Protein AF-A0A659UDW3-F1 (afdb_monomer_lite)

Sequence (93 aa):
RVFFDGIFTSPRVAHPEGVAVHRDGSIWCGTETGDLLRLASDGGSVERMGGTDGFLLGIAFDSAGNCFACDLRHAAIFRRDAATGRMERFASS

Secondary structure (DSSP, 8-state):
--S---SSSSS---S-EEEEE-TTS-EEEE-TTSEEEEE-TTS--EEEEEE-SS-EEEEEE-TT-PEEEEETTTTEEEEE-TTT--EEEEEE-

pLDDT: mean 93.42, std 8.26, range [63.59, 98.75]

Foldseek 3Di:
DDLDPQCPDVVRQAQWAAWDQDPQQWIWTWHQQFWIWTADNSSNDIDTLDGDSFGFHHWDADPQGWIWTCGPRVQFIWIQDPVPSDIGTDDHD

Radius of gyration: 12.49 Å; chains: 1; bounding box: 25×33×26 Å

Structure (mmCIF, N/CA/C/O backbone):
data_AF-A0A659UDW3-F1
#
_entry.id   AF-A0A659UDW3-F1
#
loop_
_atom_site.group_PDB
_atom_site.id
_atom_site.type_symbol
_atom_site.label_atom_id
_atom_site.label_alt_id
_atom_site.label_comp_id
_atom_site.label_asym_id
_atom_site.label_entity_id
_atom_site.label_seq_id
_atom_site.pdbx_PDB_ins_code
_atom_site.Cartn_x
_atom_site.Cartn_y
_atom_site.Cartn_z
_atom_site.occupancy
_atom_site.B_iso_or_equiv
_atom_site.auth_seq_id
_atom_site.auth_comp_id
_atom_site.auth_asym_id
_atom_site.auth_atom_id
_atom_site.pdbx_PDB_model_num
ATOM 1 N N . ARG A 1 1 ? -13.877 19.695 3.709 1.00 63.59 1 ARG A N 1
ATOM 2 C CA . ARG A 1 1 ? -12.910 19.633 4.831 1.00 63.59 1 ARG A CA 1
ATOM 3 C C . ARG A 1 1 ? -11.763 18.747 4.379 1.00 63.59 1 ARG A C 1
ATOM 5 O O . ARG A 1 1 ? -12.052 17.675 3.870 1.00 63.59 1 ARG A O 1
ATOM 12 N N . VAL A 1 2 ? -10.514 19.193 4.505 1.00 64.19 2 VAL A N 1
ATOM 13 C CA . VAL A 1 2 ? -9.353 18.300 4.367 1.00 64.19 2 VAL A CA 1
ATOM 14 C C . VAL A 1 2 ? -9.247 17.527 5.677 1.00 64.19 2 VAL A C 1
ATOM 16 O O . VAL A 1 2 ? -9.224 18.143 6.742 1.00 64.19 2 VAL A O 1
ATOM 19 N N . PHE A 1 3 ? -9.297 16.200 5.603 1.00 68.94 3 PHE A N 1
ATOM 20 C CA . PHE A 1 3 ? -9.171 15.342 6.783 1.00 68.94 3 PHE A CA 1
ATOM 21 C C . PHE A 1 3 ? -7.699 15.092 7.119 1.00 68.94 3 PHE A C 1
ATOM 23 O O . PHE A 1 3 ? -7.341 15.047 8.290 1.00 68.94 3 PHE A O 1
ATOM 30 N N . PHE A 1 4 ? -6.846 15.035 6.090 1.00 70.56 4 PHE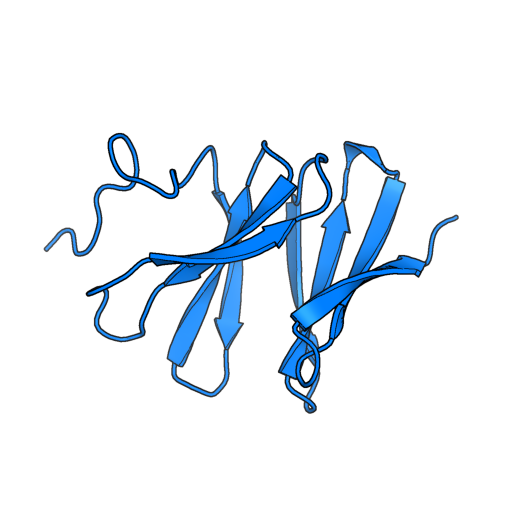 A N 1
ATOM 31 C CA . PHE A 1 4 ? -5.422 14.766 6.217 1.00 70.56 4 PHE A CA 1
ATOM 32 C C . PHE A 1 4 ? -4.639 15.389 5.045 1.00 70.56 4 PHE A C 1
ATOM 34 O O . PHE A 1 4 ? -5.003 15.164 3.895 1.00 70.56 4 PHE A O 1
ATOM 41 N N . ASP A 1 5 ? -3.609 16.196 5.331 1.00 71.00 5 ASP A N 1
ATOM 42 C CA . ASP A 1 5 ? -2.788 16.902 4.319 1.0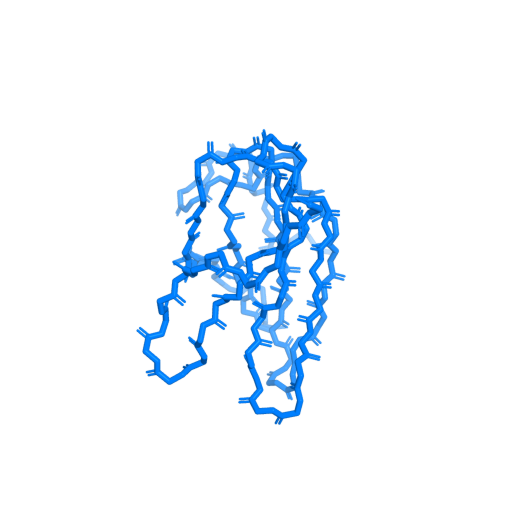0 71.00 5 ASP A CA 1
ATOM 43 C C . ASP A 1 5 ? -1.684 15.987 3.740 1.00 71.00 5 ASP A C 1
ATOM 45 O O . ASP A 1 5 ? -1.425 15.974 2.544 1.00 71.00 5 ASP A O 1
ATOM 49 N N . GLY A 1 6 ? -1.078 15.123 4.563 1.00 73.50 6 GLY A N 1
ATOM 50 C CA . GLY A 1 6 ? -0.175 14.057 4.104 1.00 73.50 6 GLY A CA 1
ATOM 51 C C . GLY A 1 6 ? 1.208 14.483 3.597 1.00 73.50 6 GLY A C 1
ATOM 52 O O . GLY A 1 6 ? 2.088 13.625 3.496 1.00 73.50 6 GLY A O 1
ATOM 53 N N . ILE A 1 7 ? 1.434 15.775 3.327 1.00 73.62 7 ILE A N 1
ATOM 54 C CA . ILE A 1 7 ? 2.702 16.310 2.797 1.00 73.62 7 ILE A CA 1
ATOM 55 C C . ILE A 1 7 ? 3.783 16.418 3.886 1.00 73.62 7 ILE A C 1
ATOM 57 O O . ILE A 1 7 ? 4.929 16.026 3.667 1.00 73.62 7 ILE A O 1
ATOM 61 N N . PHE A 1 8 ? 3.420 16.913 5.074 1.00 80.56 8 PHE A N 1
ATOM 62 C CA . PHE A 1 8 ? 4.347 17.171 6.192 1.00 80.56 8 PHE A CA 1
ATOM 63 C C . PHE A 1 8 ? 4.147 16.229 7.387 1.00 80.56 8 PHE A C 1
ATOM 65 O O . PHE A 1 8 ? 4.564 16.527 8.506 1.00 80.56 8 PHE A O 1
ATOM 72 N N . THR A 1 9 ? 3.478 15.100 7.172 1.00 79.56 9 THR A N 1
ATOM 73 C CA . THR A 1 9 ? 3.141 14.138 8.223 1.00 79.56 9 THR A CA 1
ATOM 74 C C . THR A 1 9 ? 4.133 12.982 8.268 1.00 79.56 9 THR A C 1
ATOM 76 O O . THR A 1 9 ? 4.857 12.719 7.307 1.00 79.56 9 THR A O 1
ATOM 79 N N . SER A 1 10 ? 4.141 12.259 9.387 1.00 80.81 10 SER A N 1
ATOM 80 C CA . SER A 1 10 ? 4.796 10.957 9.490 1.00 80.81 10 SER A CA 1
ATOM 81 C C . SER A 1 10 ? 3.752 9.898 9.862 1.00 80.81 10 SER A C 1
ATOM 83 O O . SER A 1 10 ? 3.125 10.052 10.913 1.00 80.81 10 SER A O 1
ATOM 85 N N . PRO A 1 11 ? 3.550 8.847 9.044 1.00 85.56 11 PRO A N 1
ATOM 86 C CA . PRO A 1 11 ? 4.129 8.635 7.710 1.00 85.56 11 PRO A CA 1
ATOM 87 C C . PRO A 1 11 ? 3.665 9.677 6.669 1.00 85.56 11 PRO A C 1
ATOM 89 O O . PRO A 1 11 ? 2.614 10.310 6.814 1.00 85.56 11 PRO A O 1
ATOM 92 N N . ARG A 1 12 ? 4.477 9.867 5.619 1.00 87.31 12 ARG A N 1
ATOM 93 C CA . ARG A 1 12 ? 4.183 10.767 4.492 1.00 87.31 12 ARG A CA 1
ATOM 94 C C . ARG A 1 12 ? 3.371 10.022 3.438 1.00 87.31 12 ARG A C 1
ATOM 96 O O . ARG A 1 12 ? 3.720 8.902 3.079 1.00 87.31 12 ARG A O 1
ATOM 103 N N . VAL A 1 13 ? 2.350 10.669 2.884 1.00 88.44 13 VAL A N 1
ATOM 104 C CA . VAL A 1 13 ? 1.574 10.130 1.755 1.00 88.44 13 VAL A CA 1
ATOM 105 C C . VAL A 1 13 ? 2.286 10.530 0.462 1.00 88.44 13 VAL A C 1
ATOM 107 O O . VAL A 1 13 ? 1.886 11.453 -0.241 1.00 88.44 13 VAL A O 1
ATOM 110 N N . ALA A 1 14 ? 3.439 9.905 0.221 1.00 88.38 14 ALA A N 1
ATOM 111 C CA . ALA A 1 14 ? 4.327 10.246 -0.884 1.00 88.38 14 ALA A CA 1
ATOM 112 C C . ALA A 1 14 ? 3.780 9.685 -2.200 1.00 88.38 14 ALA A C 1
ATOM 114 O O . ALA A 1 14 ? 3.866 8.479 -2.412 1.00 88.38 14 ALA A O 1
ATOM 115 N N . HIS A 1 15 ? 3.220 10.552 -3.051 1.00 91.25 15 HIS A N 1
ATOM 116 C CA . HIS A 1 15 ? 2.699 10.175 -4.371 1.00 91.25 15 HIS A CA 1
ATOM 117 C C . HIS A 1 15 ? 1.827 8.910 -4.286 1.00 91.25 15 HIS A C 1
ATOM 119 O O . HIS A 1 15 ? 2.236 7.839 -4.741 1.00 91.25 15 HIS A O 1
ATOM 125 N N . PRO A 1 16 ? 0.674 8.990 -3.597 1.00 89.75 16 PRO A N 1
ATOM 126 C CA . PRO A 1 16 ? -0.145 7.815 -3.387 1.00 89.75 16 PRO A CA 1
ATOM 127 C C . PRO A 1 16 ? -0.669 7.311 -4.729 1.00 89.75 16 PRO A C 1
ATOM 129 O O . PRO A 1 16 ? -1.271 8.071 -5.485 1.00 89.75 16 PRO A O 1
ATOM 132 N N . GLU A 1 17 ? -0.474 6.027 -4.984 1.00 91.38 17 GLU A N 1
ATOM 133 C CA . GLU A 1 17 ? -0.950 5.338 -6.178 1.00 91.38 17 GLU A CA 1
ATOM 134 C C . GLU A 1 17 ? -1.817 4.160 -5.759 1.00 91.38 17 GLU A C 1
ATOM 136 O O . GLU A 1 17 ? -1.556 3.514 -4.741 1.00 91.38 17 GLU A O 1
ATOM 141 N N . GLY A 1 18 ? -2.864 3.895 -6.542 1.00 89.38 18 GLY A N 1
ATOM 142 C CA . GLY A 1 18 ? -3.790 2.793 -6.296 1.00 89.38 18 GLY A CA 1
ATOM 143 C C . GLY A 1 18 ? -4.480 2.861 -4.930 1.00 89.38 18 GLY A C 1
ATOM 144 O O . GLY A 1 18 ? -3.916 2.494 -3.903 1.00 89.38 18 GLY A O 1
ATOM 145 N N . VAL A 1 19 ? -5.747 3.266 -4.905 1.00 96.06 19 VAL A N 1
ATOM 146 C CA . VAL A 1 19 ? -6.537 3.325 -3.666 1.00 96.06 19 VAL A CA 1
ATOM 147 C C . VAL A 1 19 ? -7.490 2.139 -3.551 1.00 96.06 19 VAL A C 1
ATOM 149 O O . VAL A 1 19 ? -8.111 1.738 -4.535 1.00 96.06 19 VAL A O 1
ATOM 152 N N . ALA A 1 20 ? -7.660 1.613 -2.340 1.00 97.69 20 ALA A N 1
ATOM 153 C CA . ALA A 1 20 ? -8.684 0.617 -2.034 1.00 97.69 20 ALA A CA 1
ATOM 154 C C . ALA A 1 20 ? -9.358 0.911 -0.691 1.00 97.69 20 ALA A C 1
ATOM 156 O O . ALA A 1 20 ? -8.716 1.349 0.262 1.00 97.69 20 ALA A O 1
ATOM 157 N N . VAL A 1 21 ? -10.660 0.641 -0.607 1.00 97.50 21 VAL A N 1
ATOM 158 C CA . VAL A 1 21 ? -11.423 0.727 0.643 1.00 97.50 21 VAL A CA 1
ATOM 159 C C . VAL A 1 21 ? -11.528 -0.672 1.235 1.00 97.50 21 VAL A C 1
ATOM 161 O O . VAL A 1 21 ? -12.012 -1.595 0.581 1.00 97.50 21 VAL A O 1
ATOM 164 N N . HIS A 1 22 ? -11.061 -0.839 2.467 1.00 97.94 22 HIS A N 1
ATOM 165 C CA . HIS A 1 22 ? -11.169 -2.099 3.191 1.00 97.94 22 HIS A CA 1
ATOM 166 C C . HIS A 1 22 ? -12.566 -2.250 3.823 1.00 97.94 22 HIS A C 1
ATOM 168 O O . HIS A 1 22 ? -13.295 -1.278 4.021 1.00 97.94 22 HIS A O 1
ATOM 174 N N . ARG A 1 23 ? -12.957 -3.480 4.180 1.00 96.94 23 ARG A N 1
ATOM 175 C CA . ARG A 1 23 ? -14.288 -3.791 4.747 1.0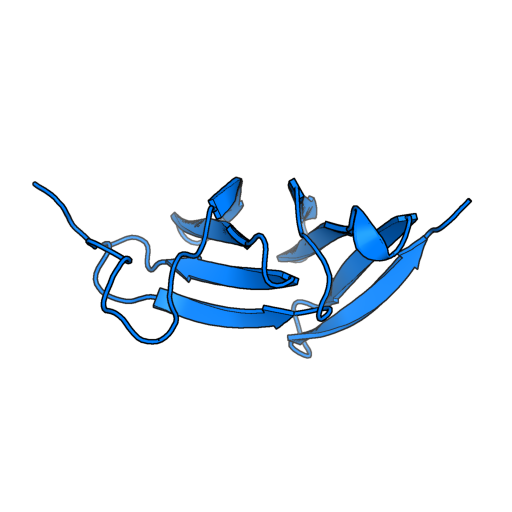0 96.94 23 ARG A CA 1
ATOM 176 C C . ARG A 1 23 ? -14.595 -3.113 6.089 1.00 96.94 23 ARG A C 1
ATOM 178 O O . ARG A 1 23 ? -15.753 -3.053 6.479 1.00 96.94 23 ARG A O 1
ATOM 185 N N . ASP A 1 24 ? -13.574 -2.639 6.803 1.00 96.31 24 ASP A N 1
ATOM 186 C CA . ASP A 1 24 ? -13.722 -1.846 8.036 1.00 96.31 24 ASP A CA 1
ATOM 187 C C . ASP A 1 24 ? -13.924 -0.340 7.757 1.00 96.31 24 ASP A C 1
ATOM 189 O O . ASP A 1 24 ? -13.996 0.458 8.689 1.00 96.31 24 ASP A O 1
ATOM 193 N N . GLY A 1 25 ? -13.995 0.054 6.481 1.00 96.69 25 GLY A N 1
ATOM 194 C CA . GLY A 1 25 ? -14.140 1.437 6.033 1.00 96.69 25 GLY A CA 1
ATOM 195 C C . GLY A 1 25 ? -12.830 2.223 5.967 1.00 96.69 25 GLY A C 1
ATOM 196 O O . GLY A 1 25 ? -12.858 3.386 5.569 1.00 96.69 25 GLY A O 1
ATOM 197 N N . SER A 1 26 ? -11.689 1.634 6.347 1.00 97.31 26 SER A N 1
ATOM 198 C CA . SER A 1 26 ? -10.389 2.297 6.194 1.00 97.31 26 SER A CA 1
ATOM 199 C C . SER A 1 26 ? -9.988 2.402 4.720 1.00 97.31 26 SER A C 1
ATOM 201 O O . SER A 1 26 ? -10.286 1.518 3.911 1.00 97.31 26 SER A O 1
ATOM 203 N N . ILE A 1 27 ? -9.304 3.489 4.367 1.00 96.31 27 ILE A N 1
ATOM 204 C CA . ILE A 1 27 ? -8.800 3.736 3.010 1.00 96.31 27 ILE A CA 1
ATOM 205 C C . ILE A 1 27 ? -7.322 3.377 2.986 1.00 96.31 27 ILE A C 1
ATOM 207 O O . ILE A 1 27 ? 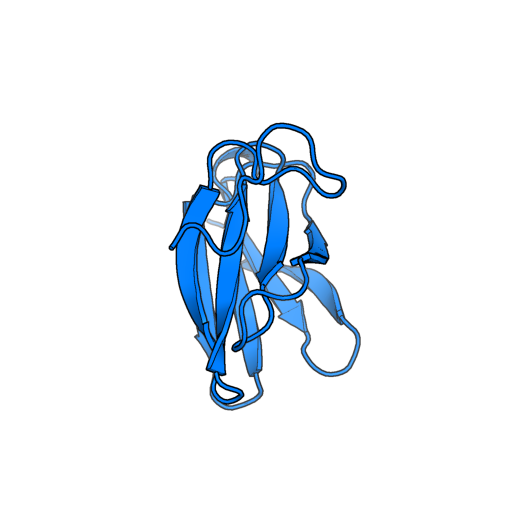-6.579 3.764 3.880 1.00 96.31 27 ILE A O 1
ATOM 211 N N . TRP A 1 28 ? -6.890 2.640 1.975 1.00 97.69 28 TRP A N 1
ATOM 212 C CA . TRP A 1 28 ? -5.506 2.221 1.822 1.00 97.69 28 TRP A CA 1
ATOM 213 C C . TRP A 1 28 ? -4.951 2.700 0.493 1.00 97.69 28 TRP A C 1
ATOM 215 O O . TRP A 1 28 ? -5.695 2.838 -0.481 1.00 97.69 28 TRP A O 1
ATOM 225 N N . CYS A 1 29 ? -3.643 2.925 0.455 1.00 97.44 29 CYS A N 1
ATOM 226 C CA . CYS A 1 29 ? -2.920 3.245 -0.768 1.00 97.44 29 CYS A CA 1
ATOM 227 C C . CYS A 1 29 ? -1.476 2.745 -0.727 1.00 97.44 29 CYS A C 1
ATOM 229 O O . CYS A 1 29 ? -0.899 2.551 0.349 1.00 97.44 29 CYS A O 1
ATOM 231 N N . GLY A 1 30 ? -0.909 2.536 -1.913 1.00 97.38 30 GLY A N 1
ATOM 232 C CA . GLY A 1 30 ? 0.530 2.410 -2.103 1.00 97.38 30 GLY A CA 1
ATOM 233 C C . GLY A 1 30 ? 1.197 3.780 -2.238 1.00 97.38 30 GLY A C 1
ATOM 234 O O . GLY A 1 30 ? 0.521 4.779 -2.479 1.00 97.38 30 GLY A O 1
ATOM 235 N N . THR A 1 31 ? 2.519 3.837 -2.091 1.00 96.12 31 THR A N 1
ATOM 236 C CA . THR A 1 31 ? 3.323 5.048 -2.328 1.00 96.12 31 THR A CA 1
ATOM 237 C C . THR A 1 31 ? 4.450 4.795 -3.329 1.00 96.12 31 THR A C 1
ATOM 239 O O . THR A 1 31 ? 4.868 3.650 -3.552 1.00 96.12 31 THR A O 1
ATOM 242 N N . GLU A 1 32 ? 5.025 5.880 -3.862 1.00 95.75 32 GLU A N 1
ATOM 243 C CA . GLU A 1 32 ? 6.251 5.827 -4.680 1.00 95.75 32 GLU A CA 1
ATOM 244 C C . GLU A 1 32 ? 7.495 5.352 -3.924 1.00 95.75 32 GLU A C 1
ATOM 246 O O . GLU A 1 32 ? 8.479 4.952 -4.540 1.00 95.75 32 GLU A O 1
ATOM 251 N N . THR A 1 33 ? 7.446 5.367 -2.591 1.00 95.19 33 THR A N 1
ATOM 252 C CA . THR A 1 33 ? 8.498 4.841 -1.709 1.00 95.19 33 THR A CA 1
ATOM 253 C C . THR A 1 33 ? 8.296 3.370 -1.349 1.00 95.19 33 THR A C 1
ATOM 255 O O . THR A 1 33 ? 9.091 2.807 -0.599 1.00 95.19 33 THR A O 1
ATOM 258 N N . GLY A 1 34 ? 7.239 2.738 -1.864 1.00 96.50 34 GLY A N 1
ATOM 259 C CA . GLY A 1 34 ? 6.956 1.328 -1.623 1.00 96.50 34 GLY A CA 1
ATOM 260 C C . GLY A 1 34 ? 6.237 1.060 -0.304 1.00 96.50 34 GLY A C 1
ATOM 261 O O . GLY A 1 34 ? 6.184 -0.088 0.135 1.00 96.50 34 GLY A O 1
ATOM 262 N N . ASP A 1 35 ? 5.705 2.093 0.349 1.00 97.12 35 ASP A N 1
ATOM 263 C CA . ASP A 1 35 ? 4.946 1.963 1.586 1.00 97.12 35 ASP A CA 1
ATOM 264 C C . ASP A 1 35 ? 3.487 1.625 1.287 1.00 97.12 35 ASP A C 1
ATOM 266 O O . ASP A 1 35 ? 2.879 2.152 0.357 1.00 97.12 35 ASP A O 1
ATOM 270 N N . LEU A 1 36 ? 2.911 0.753 2.113 1.00 98.00 36 LEU A N 1
ATOM 271 C CA . LEU A 1 36 ? 1.476 0.515 2.154 1.00 98.00 36 LEU A CA 1
ATOM 272 C C . LEU A 1 36 ? 0.900 1.289 3.336 1.00 98.00 36 LEU A C 1
ATOM 274 O O . LEU A 1 36 ? 1.228 0.994 4.490 1.00 98.00 36 LEU A O 1
ATOM 278 N N . LEU A 1 37 ? 0.047 2.267 3.058 1.00 97.31 37 LEU A N 1
ATOM 279 C CA . LEU A 1 37 ? -0.546 3.131 4.072 1.00 97.31 37 LEU A CA 1
ATOM 280 C C . LEU A 1 37 ? -2.011 2.772 4.311 1.00 97.31 37 LEU A C 1
ATOM 282 O O . LEU A 1 37 ? -2.728 2.396 3.385 1.00 97.31 37 LEU A O 1
ATOM 286 N N . ARG A 1 38 ? -2.453 2.929 5.560 1.00 97.19 38 ARG A N 1
ATOM 287 C CA . ARG A 1 38 ? -3.851 2.834 5.991 1.00 97.19 38 ARG A CA 1
ATOM 288 C C . ARG A 1 38 ? -4.270 4.146 6.623 1.00 97.19 38 ARG A C 1
ATOM 290 O O . ARG A 1 38 ? -3.642 4.594 7.573 1.00 97.19 38 ARG A O 1
ATOM 297 N N . LEU A 1 39 ? -5.364 4.707 6.140 1.00 94.88 39 LEU A N 1
ATOM 298 C CA . LEU A 1 39 ? -6.038 5.864 6.699 1.00 94.88 39 LEU A CA 1
ATOM 299 C C . LEU A 1 39 ? -7.296 5.392 7.431 1.00 94.88 39 LEU A C 1
ATOM 301 O O . LEU A 1 39 ? -8.085 4.612 6.883 1.00 94.88 39 LEU A O 1
ATOM 305 N N . ALA A 1 40 ? -7.487 5.856 8.665 1.00 94.44 40 ALA A N 1
ATOM 306 C CA . ALA A 1 40 ? -8.692 5.567 9.436 1.00 94.44 40 ALA A CA 1
ATOM 307 C C . ALA A 1 40 ? -9.952 6.065 8.708 1.00 94.44 40 ALA A C 1
ATOM 309 O O . ALA A 1 40 ? -9.915 7.051 7.972 1.00 94.44 40 ALA A O 1
ATOM 310 N N . SER A 1 41 ? -11.081 5.387 8.921 1.00 94.06 41 SER A N 1
ATOM 311 C CA . SER A 1 41 ? -12.350 5.691 8.241 1.00 94.06 41 SER A CA 1
ATOM 312 C C . SER A 1 41 ? -12.920 7.071 8.590 1.00 94.06 41 SER A C 1
ATOM 314 O O . SER A 1 41 ? -13.663 7.651 7.802 1.00 94.06 41 SER A O 1
ATOM 316 N N . ASP A 1 42 ? -12.547 7.621 9.745 1.00 90.12 42 ASP A N 1
ATOM 317 C CA . ASP A 1 42 ? -12.873 8.982 10.178 1.00 90.12 42 ASP A CA 1
ATOM 318 C C . ASP A 1 42 ? -11.848 10.036 9.708 1.00 90.12 42 ASP A C 1
ATOM 320 O O . ASP A 1 42 ? -12.023 11.233 9.954 1.00 90.12 42 ASP A O 1
ATOM 324 N N . GLY A 1 43 ? -10.783 9.602 9.025 1.00 87.25 43 GLY A N 1
ATOM 325 C CA . GLY A 1 43 ? -9.671 10.435 8.577 1.00 87.25 43 GLY A CA 1
ATOM 326 C C . GLY A 1 43 ? -8.756 10.930 9.701 1.00 87.25 43 GLY A C 1
ATOM 327 O O . GLY A 1 43 ? -7.963 11.838 9.464 1.00 87.25 43 GLY A O 1
ATOM 328 N N . GLY A 1 44 ? -8.868 10.378 10.914 1.00 88.50 44 GLY A N 1
ATOM 329 C CA . GLY A 1 44 ? -8.146 10.846 12.099 1.00 88.50 44 GLY A CA 1
ATOM 330 C C . GLY A 1 44 ? -6.688 10.390 12.196 1.00 88.50 44 GLY A C 1
ATOM 331 O O . GLY A 1 44 ? -5.903 11.022 12.903 1.00 88.50 44 GLY A O 1
ATOM 332 N N . SER A 1 45 ? -6.302 9.320 11.494 1.00 90.12 45 SER A N 1
ATOM 333 C CA . SER A 1 45 ? -4.933 8.794 11.512 1.00 90.12 45 SER A CA 1
ATOM 334 C C . SER A 1 45 ? -4.505 8.195 10.174 1.00 90.12 45 SER A C 1
ATOM 336 O O . SER A 1 45 ? -5.331 7.775 9.360 1.00 90.12 45 SER A O 1
ATOM 338 N N . VAL A 1 46 ? -3.184 8.134 9.983 1.00 92.94 46 VAL A N 1
ATOM 339 C CA . VAL A 1 46 ? -2.528 7.340 8.944 1.00 92.94 46 VAL A CA 1
ATOM 340 C C . VAL A 1 46 ? -1.453 6.464 9.580 1.00 92.94 46 VAL A C 1
ATOM 342 O O . VAL A 1 46 ? -0.707 6.905 10.454 1.00 92.94 46 VAL A O 1
ATOM 345 N N . GLU A 1 47 ? -1.363 5.219 9.136 1.00 95.69 47 GLU A N 1
ATOM 346 C CA . GLU A 1 47 ? -0.430 4.224 9.649 1.00 95.69 47 GLU A CA 1
ATOM 347 C C . GLU A 1 47 ? 0.282 3.525 8.493 1.00 95.69 47 GLU A C 1
ATOM 349 O O . GLU A 1 47 ? -0.307 3.262 7.441 1.00 95.69 47 GLU A O 1
ATOM 354 N N . ARG A 1 48 ? 1.561 3.198 8.695 1.00 96.38 48 ARG A N 1
ATOM 355 C CA . ARG A 1 48 ? 2.315 2.359 7.764 1.00 96.38 48 ARG A CA 1
ATOM 356 C C . ARG A 1 48 ? 2.049 0.900 8.097 1.00 96.38 48 ARG A C 1
ATOM 358 O O . ARG A 1 48 ? 2.412 0.424 9.169 1.00 96.38 48 ARG A O 1
ATOM 365 N N . MET A 1 49 ? 1.471 0.181 7.148 1.00 97.81 49 MET A N 1
ATOM 366 C CA . MET A 1 49 ? 1.044 -1.205 7.328 1.00 97.81 49 MET A CA 1
ATOM 367 C C . MET A 1 49 ? 2.073 -2.220 6.831 1.00 97.81 49 MET A C 1
ATOM 369 O O . MET A 1 49 ? 1.909 -3.419 7.047 1.00 97.81 49 MET A O 1
ATOM 373 N N . GLY A 1 50 ? 3.119 -1.748 6.162 1.00 97.12 50 GLY A N 1
ATOM 374 C CA . GLY A 1 50 ? 4.199 -2.540 5.594 1.00 97.12 50 GLY A CA 1
ATOM 375 C C . GLY A 1 50 ? 4.824 -1.793 4.423 1.00 97.12 50 GLY A C 1
ATOM 376 O O . GLY A 1 50 ? 4.461 -0.651 4.142 1.00 97.12 50 GLY A O 1
ATOM 377 N N . GLY A 1 51 ? 5.748 -2.443 3.731 1.00 96.94 51 GLY A N 1
ATOM 378 C CA . GLY A 1 51 ? 6.312 -1.908 2.504 1.00 96.94 51 GLY A CA 1
ATOM 379 C C . GLY A 1 51 ? 7.292 -2.871 1.860 1.00 96.94 51 GLY A C 1
ATOM 380 O O . GLY A 1 51 ? 7.600 -3.925 2.420 1.00 96.94 51 GLY A O 1
ATOM 381 N N . THR A 1 52 ? 7.739 -2.500 0.672 1.00 97.44 52 THR A N 1
ATOM 382 C CA . THR A 1 52 ? 8.610 -3.311 -0.183 1.00 97.44 52 THR A CA 1
ATOM 383 C C . THR A 1 52 ? 9.920 -2.612 -0.532 1.00 97.44 52 THR A C 1
ATOM 385 O O . THR A 1 52 ? 10.750 -3.226 -1.191 1.00 97.44 52 THR A O 1
ATOM 388 N N . ASP A 1 53 ? 10.097 -1.343 -0.145 1.00 96.81 53 ASP A N 1
ATOM 389 C CA . ASP A 1 53 ? 11.155 -0.450 -0.651 1.00 96.81 53 ASP A CA 1
ATOM 390 C C . ASP A 1 53 ? 11.145 -0.336 -2.196 1.00 96.81 53 ASP A C 1
ATOM 392 O O . ASP A 1 53 ? 12.175 -0.170 -2.857 1.00 96.81 53 ASP A O 1
ATOM 396 N N . GLY A 1 54 ? 9.955 -0.492 -2.785 1.00 96.69 54 GLY A N 1
ATOM 397 C CA . GLY A 1 54 ? 9.691 -0.420 -4.218 1.00 96.69 54 GLY A CA 1
ATOM 398 C C . GLY A 1 54 ? 8.821 0.768 -4.610 1.00 96.69 54 GLY A C 1
ATOM 399 O O . GLY A 1 54 ? 9.023 1.877 -4.130 1.00 96.69 54 GLY A O 1
ATOM 400 N N . PHE A 1 55 ? 7.859 0.525 -5.499 1.00 97.38 55 PHE A N 1
ATOM 401 C CA . PHE A 1 55 ? 6.836 1.500 -5.887 1.00 97.38 55 PHE A CA 1
ATOM 402 C C . PHE A 1 55 ?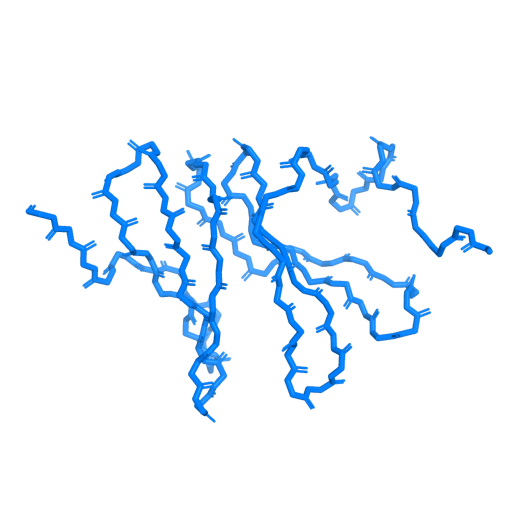 5.515 0.755 -6.072 1.00 97.38 55 PHE A C 1
ATOM 404 O O . PHE A 1 55 ? 5.355 0.003 -7.036 1.00 97.38 55 PHE A O 1
ATOM 411 N N . LEU A 1 56 ? 4.587 0.943 -5.132 1.00 97.88 56 LEU A N 1
ATOM 412 C CA . LEU A 1 56 ? 3.286 0.281 -5.145 1.00 97.88 56 LEU A CA 1
ATOM 413 C C . LEU A 1 56 ? 2.283 1.091 -5.977 1.00 97.88 56 LEU A C 1
ATOM 415 O O . LEU A 1 56 ? 1.855 2.154 -5.545 1.00 97.88 56 LEU A O 1
ATOM 419 N N . LEU A 1 57 ? 1.902 0.579 -7.150 1.00 97.50 57 LEU A N 1
ATOM 420 C CA . LEU A 1 57 ? 1.019 1.278 -8.101 1.00 97.50 57 LEU A CA 1
ATOM 421 C C . LEU A 1 57 ? -0.471 0.956 -7.936 1.00 97.50 57 LEU A C 1
ATOM 423 O O . LEU A 1 57 ? -1.340 1.684 -8.405 1.00 97.50 57 LEU A O 1
ATOM 427 N N . GLY A 1 58 ? -0.779 -0.196 -7.350 1.00 97.38 58 GLY A N 1
ATOM 428 C CA . GLY A 1 58 ? -2.132 -0.730 -7.294 1.00 97.38 58 GLY A CA 1
ATOM 429 C C . GLY A 1 58 ? -2.262 -1.714 -6.154 1.00 97.38 58 GLY A C 1
ATOM 430 O O . GLY A 1 58 ? -1.343 -2.502 -5.927 1.00 97.38 58 GLY A O 1
ATOM 431 N N . ILE A 1 59 ? -3.395 -1.675 -5.452 1.00 98.56 59 ILE A N 1
ATOM 432 C CA . ILE A 1 59 ? -3.687 -2.603 -4.363 1.00 98.56 59 ILE A CA 1
ATOM 433 C C . ILE A 1 59 ? -5.110 -3.157 -4.450 1.00 98.56 59 ILE A C 1
ATOM 435 O O . ILE A 1 59 ? -6.018 -2.494 -4.950 1.00 98.56 59 ILE A O 1
ATOM 439 N N . ALA A 1 60 ? -5.311 -4.367 -3.934 1.00 98.50 60 ALA A N 1
ATOM 440 C CA . ALA A 1 60 ? -6.624 -4.984 -3.783 1.00 98.50 60 ALA A CA 1
ATOM 441 C C . ALA A 1 60 ? -6.663 -5.895 -2.551 1.00 98.50 60 ALA A C 1
ATOM 443 O O . ALA A 1 60 ? -5.645 -6.469 -2.161 1.00 98.50 60 ALA A O 1
ATOM 444 N N . PHE A 1 61 ? -7.848 -6.056 -1.964 1.00 98.69 61 PHE A N 1
ATOM 445 C CA . PHE A 1 61 ? -8.069 -6.960 -0.838 1.00 98.69 61 PHE A CA 1
ATOM 446 C C . PHE A 1 61 ? -8.771 -8.243 -1.276 1.00 98.69 61 PHE A C 1
ATOM 448 O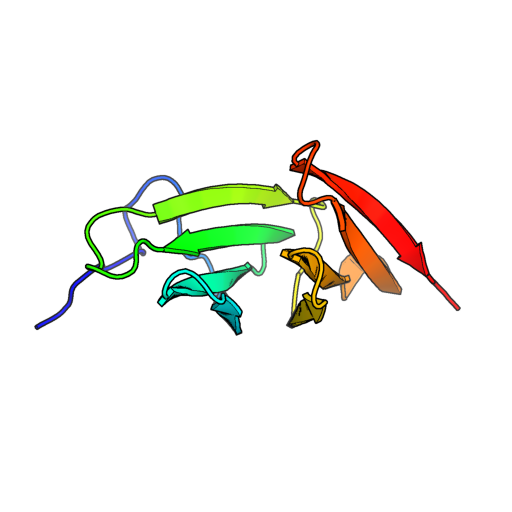 O . PHE A 1 61 ? -9.673 -8.203 -2.112 1.00 98.69 61 PHE A O 1
ATOM 455 N N . ASP A 1 62 ? -8.400 -9.367 -0.664 1.00 98.38 62 ASP A N 1
ATOM 456 C CA . ASP A 1 62 ? -9.219 -10.580 -0.695 1.00 98.38 62 ASP A CA 1
ATOM 457 C C . ASP A 1 62 ? -10.252 -10.604 0.451 1.00 98.38 62 ASP A C 1
ATOM 459 O O . ASP A 1 62 ? -10.291 -9.726 1.318 1.00 98.38 62 ASP A O 1
ATOM 463 N N . SER A 1 63 ? -11.102 -11.635 0.480 1.00 97.69 63 SER A N 1
ATOM 464 C CA . SER A 1 63 ? -12.125 -11.801 1.522 1.00 97.69 63 SER A CA 1
ATOM 465 C C . SER A 1 63 ? -11.557 -12.103 2.914 1.00 97.69 63 SER A C 1
ATOM 467 O O . SER A 1 63 ? -12.264 -11.930 3.906 1.00 97.69 63 SER A O 1
ATOM 469 N N . ALA A 1 64 ? -10.305 -12.561 3.004 1.00 97.88 64 ALA A N 1
ATOM 470 C CA . ALA A 1 64 ? -9.605 -12.765 4.270 1.00 97.88 64 ALA A CA 1
ATOM 471 C C . ALA A 1 64 ? -8.957 -11.465 4.793 1.00 97.88 64 ALA A C 1
ATOM 473 O O . ALA A 1 64 ? -8.525 -11.416 5.944 1.00 97.88 64 ALA A O 1
ATOM 474 N N . GLY A 1 65 ? -8.939 -10.401 3.984 1.00 98.06 65 GLY A N 1
ATOM 475 C CA . GLY A 1 65 ? -8.341 -9.109 4.307 1.00 98.06 65 GLY A CA 1
ATOM 476 C C . GLY A 1 65 ? -6.854 -9.013 3.963 1.00 98.06 65 GLY A C 1
ATOM 477 O O . GLY A 1 65 ? -6.204 -8.051 4.377 1.00 98.06 65 GLY A O 1
ATOM 478 N N . ASN A 1 66 ? -6.289 -9.980 3.233 1.00 98.62 66 ASN A N 1
ATOM 479 C CA . ASN A 1 66 ? -4.924 -9.844 2.729 1.00 98.62 66 ASN A CA 1
ATOM 480 C C . ASN A 1 66 ? -4.897 -8.746 1.669 1.00 98.62 66 ASN A C 1
ATOM 482 O O . ASN A 1 66 ? -5.807 -8.661 0.845 1.00 98.62 66 ASN A O 1
ATOM 486 N N . CYS A 1 67 ? -3.846 -7.931 1.672 1.00 98.69 67 CYS A N 1
ATOM 487 C CA . CYS A 1 67 ? -3.662 -6.882 0.674 1.00 98.69 67 CYS A CA 1
ATOM 488 C C . CYS A 1 67 ? -2.643 -7.343 -0.361 1.00 98.69 67 CYS A C 1
ATOM 490 O O . CYS A 1 67 ? -1.500 -7.632 -0.013 1.00 98.69 67 CYS A O 1
ATOM 492 N N . PHE A 1 68 ? -3.034 -7.378 -1.625 1.00 98.69 68 PHE A N 1
ATOM 493 C CA . PHE A 1 68 ? -2.142 -7.636 -2.746 1.00 98.69 68 PHE A CA 1
ATOM 494 C C . PHE A 1 68 ? -1.732 -6.306 -3.356 1.00 98.69 68 PHE A C 1
ATOM 496 O O . PHE A 1 68 ? -2.597 -5.475 -3.609 1.00 98.69 68 PHE A O 1
ATOM 503 N N . ALA A 1 69 ? -0.437 -6.102 -3.565 1.00 98.50 69 ALA A N 1
ATOM 504 C CA . ALA A 1 69 ? 0.133 -4.862 -4.063 1.00 98.50 69 ALA A CA 1
ATOM 505 C C . ALA A 1 69 ? 1.004 -5.120 -5.296 1.00 98.50 69 ALA A C 1
ATOM 507 O O . ALA A 1 69 ? 1.887 -5.979 -5.268 1.00 98.50 69 ALA A O 1
ATOM 508 N N . CYS A 1 70 ? 0.762 -4.371 -6.368 1.00 98.38 70 CYS A N 1
ATOM 509 C CA . CYS A 1 70 ? 1.570 -4.394 -7.582 1.00 98.38 70 CYS A CA 1
ATOM 510 C C . CYS A 1 70 ? 2.783 -3.483 -7.402 1.00 98.38 70 CYS A C 1
ATOM 512 O O . CYS A 1 70 ? 2.628 -2.265 -7.303 1.00 98.38 70 CYS A O 1
ATOM 514 N N . ASP A 1 71 ? 3.976 -4.069 -7.382 1.00 98.19 71 ASP A N 1
ATOM 515 C CA . ASP A 1 71 ? 5.229 -3.345 -7.225 1.00 98.19 71 ASP A CA 1
ATOM 516 C C . ASP A 1 71 ? 5.959 -3.206 -8.566 1.00 98.19 71 ASP A C 1
ATOM 518 O O . ASP A 1 71 ? 6.422 -4.196 -9.148 1.00 98.19 71 ASP A O 1
ATOM 522 N N . LEU A 1 72 ? 6.077 -1.963 -9.042 1.00 97.44 72 LEU A N 1
ATOM 523 C CA . LEU A 1 72 ? 6.729 -1.640 -10.309 1.00 97.44 72 LEU A CA 1
ATOM 524 C C . LEU A 1 72 ? 8.234 -1.921 -10.273 1.00 97.44 72 LEU A C 1
ATOM 526 O O . LEU A 1 72 ? 8.779 -2.484 -11.220 1.00 97.44 72 LEU A O 1
ATOM 530 N N . ARG A 1 73 ? 8.910 -1.548 -9.180 1.00 97.38 73 ARG A N 1
ATOM 531 C CA . ARG A 1 73 ? 10.369 -1.682 -9.039 1.00 97.38 73 ARG A CA 1
ATOM 532 C C . ARG A 1 73 ? 10.789 -3.144 -9.035 1.00 97.38 73 ARG A C 1
ATOM 534 O O . ARG A 1 73 ? 11.826 -3.500 -9.588 1.00 97.38 73 ARG A O 1
ATOM 541 N N . HIS A 1 74 ? 9.984 -3.978 -8.393 1.00 97.94 74 HIS A N 1
ATOM 542 C CA . HIS A 1 74 ? 10.259 -5.396 -8.220 1.00 97.94 74 HIS A CA 1
ATOM 543 C C . HIS A 1 74 ? 9.660 -6.290 -9.308 1.00 97.94 74 HIS A C 1
ATOM 545 O O . HIS A 1 74 ? 9.881 -7.504 -9.234 1.00 97.94 74 HIS A O 1
ATOM 551 N N . ALA A 1 75 ? 8.911 -5.715 -10.259 1.00 97.69 75 ALA A N 1
ATOM 552 C CA . ALA A 1 75 ? 8.169 -6.426 -11.301 1.00 97.69 75 ALA A CA 1
ATOM 553 C C . ALA A 1 75 ? 7.374 -7.621 -10.739 1.00 97.69 75 ALA A C 1
ATOM 555 O O . ALA A 1 75 ? 7.480 -8.752 -11.217 1.00 97.69 75 ALA A O 1
ATOM 556 N N . ALA A 1 76 ? 6.638 -7.390 -9.648 1.00 98.44 76 ALA A N 1
ATOM 557 C CA . ALA A 1 76 ? 5.988 -8.461 -8.903 1.00 98.44 76 ALA A CA 1
ATOM 558 C C . ALA A 1 76 ? 4.756 -8.007 -8.131 1.00 98.44 76 ALA A C 1
ATOM 560 O O . ALA A 1 76 ? 4.559 -6.828 -7.848 1.00 98.44 76 ALA A O 1
ATOM 561 N N . ILE A 1 77 ? 3.957 -8.994 -7.738 1.00 98.56 77 ILE A N 1
ATOM 562 C CA . ILE A 1 77 ? 2.865 -8.832 -6.789 1.00 98.56 77 ILE A CA 1
ATOM 563 C C . ILE A 1 77 ? 3.389 -9.221 -5.414 1.00 98.56 77 ILE A C 1
ATOM 565 O O . ILE A 1 77 ? 3.951 -10.306 -5.243 1.00 98.56 77 ILE A O 1
ATOM 569 N N . PHE A 1 78 ? 3.171 -8.363 -4.428 1.00 98.62 78 PHE A N 1
ATOM 570 C CA . PHE A 1 78 ? 3.386 -8.666 -3.021 1.00 98.62 78 PHE A CA 1
ATOM 571 C C . PHE A 1 78 ? 2.051 -8.894 -2.324 1.00 98.62 78 PHE A C 1
ATOM 573 O O . PHE A 1 78 ? 1.049 -8.285 -2.680 1.00 98.62 78 PHE A O 1
ATOM 580 N N . ARG A 1 79 ? 2.032 -9.762 -1.317 1.00 98.75 79 ARG A N 1
ATOM 581 C CA . ARG A 1 79 ? 0.905 -9.962 -0.412 1.00 98.75 79 ARG A CA 1
ATOM 582 C C . ARG A 1 79 ? 1.318 -9.515 0.982 1.00 98.75 79 ARG A C 1
ATOM 584 O O . ARG A 1 79 ? 2.264 -10.062 1.545 1.00 98.75 79 ARG A O 1
ATOM 591 N N . ARG A 1 80 ? 0.562 -8.587 1.562 1.00 98.69 80 ARG A N 1
ATOM 592 C CA . ARG A 1 80 ? 0.519 -8.364 3.003 1.00 98.69 80 ARG A CA 1
ATOM 593 C C . ARG A 1 80 ? -0.500 -9.312 3.615 1.00 98.69 80 ARG A C 1
ATOM 595 O O . ARG A 1 80 ? -1.698 -9.183 3.359 1.00 98.69 80 ARG A O 1
ATOM 602 N N . ASP A 1 81 ? -0.019 -10.234 4.432 1.00 98.50 81 ASP A N 1
ATOM 603 C CA . ASP A 1 81 ? -0.863 -11.142 5.197 1.00 98.50 81 ASP A CA 1
ATOM 604 C C . ASP A 1 81 ? -1.624 -10.381 6.296 1.00 98.50 81 ASP A C 1
ATOM 606 O O . ASP A 1 81 ? -1.047 -9.582 7.038 1.00 98.50 81 ASP A O 1
ATOM 610 N N . ALA A 1 82 ? -2.935 -10.596 6.383 1.00 97.81 82 ALA A N 1
ATOM 611 C CA . ALA A 1 82 ? -3.803 -9.848 7.290 1.00 97.81 82 ALA A CA 1
ATOM 612 C C . ALA A 1 82 ? -3.569 -10.189 8.766 1.00 97.81 82 ALA A C 1
ATOM 614 O O . ALA A 1 82 ? -3.698 -9.314 9.622 1.00 97.81 82 ALA A O 1
ATOM 615 N N . ALA A 1 83 ? -3.235 -11.448 9.060 1.00 97.50 83 ALA A N 1
ATOM 616 C CA . ALA A 1 83 ? -3.088 -11.949 10.421 1.00 97.50 83 ALA A CA 1
ATOM 617 C C . ALA A 1 83 ? -1.733 -11.573 11.029 1.00 97.50 83 ALA A C 1
ATOM 619 O O . ALA A 1 83 ? -1.639 -11.276 12.217 1.00 97.50 83 ALA A O 1
ATOM 620 N N . THR A 1 84 ? -0.685 -11.581 10.211 1.00 97.88 84 THR A N 1
ATOM 621 C CA . THR A 1 84 ? 0.702 -11.368 10.648 1.00 97.88 84 THR A CA 1
ATOM 622 C C . THR A 1 84 ? 1.240 -9.988 10.287 1.00 97.88 84 THR A C 1
ATOM 624 O O . THR A 1 84 ? 2.250 -9.559 10.838 1.00 97.88 84 THR A O 1
ATOM 627 N N . GLY A 1 85 ? 0.606 -9.293 9.339 1.00 97.31 85 GLY A N 1
ATOM 628 C CA . GLY A 1 85 ? 1.100 -8.036 8.780 1.00 97.31 85 GLY A CA 1
ATOM 629 C C . GLY A 1 85 ? 2.329 -8.190 7.878 1.00 97.31 85 GLY A C 1
ATOM 630 O O . GLY A 1 85 ? 2.859 -7.183 7.411 1.00 97.31 85 GLY A O 1
ATOM 631 N N . ARG A 1 86 ? 2.795 -9.419 7.617 1.00 97.69 86 ARG A N 1
ATOM 632 C CA . ARG A 1 86 ? 4.010 -9.666 6.835 1.00 97.69 86 ARG A CA 1
ATOM 633 C C . ARG A 1 86 ? 3.774 -9.368 5.358 1.00 97.69 86 ARG A C 1
ATOM 635 O O . ARG A 1 86 ? 2.828 -9.890 4.776 1.00 97.69 86 ARG A O 1
ATOM 642 N N . MET A 1 87 ? 4.656 -8.567 4.763 1.00 98.00 87 MET A N 1
ATOM 643 C CA . MET A 1 87 ? 4.699 -8.305 3.323 1.00 98.00 87 MET A CA 1
ATOM 644 C C . MET A 1 87 ? 5.651 -9.297 2.647 1.00 98.00 87 MET A C 1
ATOM 646 O O . MET A 1 87 ? 6.817 -9.381 3.025 1.00 98.00 87 MET A O 1
ATOM 650 N N . GLU A 1 88 ? 5.174 -10.035 1.647 1.00 98.25 88 GLU A N 1
ATOM 651 C CA . GLU A 1 88 ? 5.976 -11.032 0.929 1.00 98.25 88 GLU A CA 1
ATOM 652 C C . GLU A 1 88 ? 5.701 -11.030 -0.562 1.00 98.25 88 GLU A C 1
ATOM 654 O O . GLU A 1 88 ? 4.587 -10.744 -0.991 1.00 98.25 88 GLU A O 1
ATOM 659 N N . ARG A 1 89 ? 6.697 -11.420 -1.361 1.00 98.31 89 ARG A N 1
ATOM 660 C CA . ARG A 1 89 ? 6.498 -11.642 -2.792 1.00 98.31 89 ARG A CA 1
ATOM 661 C C . ARG A 1 89 ? 5.528 -12.807 -2.987 1.00 98.31 89 ARG A C 1
ATOM 663 O O . ARG A 1 89 ? 5.778 -13.911 -2.516 1.00 98.31 89 ARG A O 1
ATOM 670 N N . PHE A 1 90 ? 4.432 -12.543 -3.684 1.00 98.44 90 PHE A N 1
ATOM 671 C CA . PHE A 1 90 ? 3.376 -13.507 -3.972 1.00 98.44 90 PHE A CA 1
ATOM 672 C C . PHE A 1 90 ? 3.534 -14.125 -5.361 1.00 98.44 90 PHE A C 1
ATOM 674 O O . PHE A 1 90 ? 3.419 -15.337 -5.511 1.00 98.44 90 PHE A O 1
ATOM 681 N N . ALA A 1 91 ? 3.813 -13.295 -6.366 1.00 98.25 91 ALA A N 1
ATOM 682 C CA . ALA A 1 91 ? 3.992 -13.739 -7.742 1.00 98.25 91 ALA A CA 1
ATOM 683 C C . ALA A 1 91 ? 4.947 -12.811 -8.498 1.00 98.25 91 ALA A C 1
ATOM 685 O O . ALA A 1 91 ? 5.013 -11.612 -8.225 1.00 98.25 91 ALA A O 1
ATOM 686 N N . SER A 1 92 ? 5.656 -13.366 -9.473 1.00 95.31 92 SER A N 1
ATOM 687 C CA . SER A 1 92 ? 6.427 -12.645 -10.487 1.00 95.31 92 SER A CA 1
ATOM 688 C C . SER A 1 92 ? 6.337 -13.410 -11.808 1.00 95.31 92 SER A C 1
ATOM 690 O O . SER A 1 92 ? 5.914 -14.568 -11.813 1.00 95.31 92 SER A O 1
ATOM 692 N N . SER A 1 93 ? 6.709 -12.758 -12.909 1.00 78.62 93 SER A N 1
ATOM 693 C CA . SER A 1 93 ? 6.936 -13.420 -14.201 1.00 78.62 93 SER A CA 1
ATOM 694 C C . SER A 1 93 ? 8.115 -14.384 -14.157 1.00 78.62 93 SER A C 1
ATOM 696 O O . SER A 1 93 ? 9.064 -14.074 -13.396 1.00 78.62 93 SER A O 1
#